Protein AF-R6ALV3-F1 (afdb_monomer_lite)

Structure (mmCIF, N/CA/C/O backbone):
data_AF-R6ALV3-F1
#
_entry.id   AF-R6ALV3-F1
#
loop_
_atom_site.group_PDB
_atom_site.id
_atom_site.type_symbol
_atom_site.label_atom_id
_atom_site.label_alt_id
_atom_site.label_comp_id
_atom_site.label_asym_id
_atom_site.label_entity_id
_atom_site.label_seq_id
_atom_site.pdbx_PDB_ins_code
_atom_site.Cartn_x
_atom_site.Cartn_y
_atom_site.Cartn_z
_atom_site.occupancy
_atom_site.B_iso_or_equiv
_atom_site.auth_seq_id
_atom_site.auth_comp_id
_atom_site.auth_asym_id
_atom_site.auth_atom_id
_atom_site.pdbx_PDB_model_num
ATOM 1 N N . MET A 1 1 ? -29.122 42.550 33.590 1.00 52.75 1 MET A N 1
ATOM 2 C CA . MET A 1 1 ? -29.422 41.132 33.269 1.00 52.75 1 MET A CA 1
ATOM 3 C C . MET A 1 1 ? -29.150 40.761 31.807 1.00 52.75 1 MET A C 1
ATOM 5 O O . MET A 1 1 ? -28.504 39.750 31.599 1.00 52.75 1 MET A O 1
ATOM 9 N N . LYS A 1 2 ? -29.544 41.560 30.796 1.00 50.97 2 LYS A N 1
ATOM 10 C CA . LYS A 1 2 ? -29.244 41.282 29.367 1.00 50.97 2 LYS A CA 1
ATOM 11 C C . LYS A 1 2 ? -27.739 41.147 29.032 1.00 50.97 2 LYS A C 1
ATOM 13 O O . LYS A 1 2 ? -27.374 40.293 28.238 1.00 50.97 2 LYS A O 1
ATOM 18 N N . ALA A 1 3 ? -26.874 41.952 29.659 1.00 53.25 3 ALA A N 1
ATOM 19 C CA . ALA A 1 3 ? -25.431 41.947 29.387 1.00 53.25 3 ALA A CA 1
ATOM 20 C C . ALA A 1 3 ? -24.706 40.672 29.870 1.00 53.25 3 ALA A C 1
ATOM 22 O O . ALA A 1 3 ? -23.777 40.223 29.213 1.00 53.25 3 ALA A O 1
ATOM 23 N N . LEU A 1 4 ? -25.172 40.044 30.961 1.00 53.09 4 LEU A N 1
ATOM 24 C CA . LEU A 1 4 ? -24.599 38.781 31.453 1.00 53.09 4 LEU A CA 1
ATOM 25 C C . LEU A 1 4 ? -24.869 37.610 30.494 1.00 53.09 4 LEU A C 1
ATOM 27 O O . LEU A 1 4 ? -24.026 36.731 30.348 1.00 53.09 4 LEU A O 1
ATOM 31 N N . TYR A 1 5 ? -26.022 37.614 29.817 1.00 54.56 5 TYR A N 1
ATOM 32 C CA . TYR A 1 5 ? -26.383 36.576 28.849 1.00 54.56 5 TYR A CA 1
ATOM 33 C C . TYR A 1 5 ? -25.560 36.666 27.557 1.00 54.56 5 TYR A C 1
ATOM 35 O O . TYR A 1 5 ? -25.189 35.633 27.007 1.00 54.56 5 TYR A O 1
ATOM 43 N N . LEU A 1 6 ? -25.210 37.878 27.101 1.00 54.06 6 LEU A N 1
ATOM 44 C CA . LEU A 1 6 ? -24.335 38.053 25.934 1.00 54.06 6 LEU A CA 1
ATOM 45 C C . LEU A 1 6 ? -22.909 37.541 26.193 1.00 54.06 6 LEU A C 1
ATOM 47 O O . LEU A 1 6 ? -22.307 36.938 25.307 1.00 54.06 6 LEU A O 1
ATOM 51 N N . SER A 1 7 ? -22.381 37.733 27.405 1.00 55.31 7 SER A N 1
ATOM 52 C CA . SER A 1 7 ? -21.045 37.248 27.775 1.00 55.31 7 SER A CA 1
ATOM 53 C C . SER A 1 7 ? -20.967 35.722 27.891 1.00 55.31 7 SER A C 1
ATOM 55 O O . SER A 1 7 ? -19.922 35.148 27.601 1.00 55.31 7 SER A O 1
ATOM 57 N N . PHE A 1 8 ? -22.064 35.053 28.262 1.00 54.91 8 PHE A N 1
ATOM 58 C CA . PHE A 1 8 ? -22.097 33.592 28.405 1.00 54.91 8 PHE A CA 1
ATOM 59 C C . PHE A 1 8 ? -22.161 32.861 27.052 1.00 54.91 8 PHE A C 1
ATOM 61 O O . PHE A 1 8 ? -21.552 31.807 26.882 1.00 54.91 8 PHE A O 1
ATOM 68 N N . ILE A 1 9 ? -22.845 33.444 26.061 1.00 57.78 9 ILE A N 1
ATOM 69 C CA . ILE A 1 9 ? -22.964 32.878 24.705 1.00 57.78 9 ILE A CA 1
ATOM 70 C C . ILE A 1 9 ? -21.624 32.950 23.950 1.00 57.78 9 ILE A C 1
ATOM 72 O O . ILE A 1 9 ? -21.292 32.032 23.205 1.00 57.78 9 ILE A O 1
ATOM 76 N N . CYS A 1 10 ? -20.817 33.986 24.200 1.00 55.19 10 CYS A N 1
ATOM 77 C CA . CYS A 1 10 ? -19.494 34.159 23.588 1.00 55.19 10 CYS A CA 1
ATOM 78 C C . CYS A 1 10 ? -18.465 33.107 24.059 1.00 55.19 10 CYS A C 1
ATOM 80 O O . CYS A 1 10 ? -17.535 32.766 23.332 1.00 55.19 10 CYS A O 1
ATOM 82 N N . LEU A 1 11 ? -18.641 32.552 25.265 1.00 56.25 11 LEU A N 1
ATOM 83 C CA . LEU A 1 11 ? -17.726 31.549 25.819 1.00 56.25 11 LEU A CA 1
ATOM 84 C C . LEU A 1 11 ? -17.972 30.135 25.254 1.00 56.25 11 LEU A C 1
ATOM 86 O O . LEU A 1 11 ? -17.052 29.323 25.205 1.00 56.25 11 LEU A O 1
ATOM 90 N N . LEU A 1 12 ? -19.195 29.839 24.799 1.00 56.06 12 LEU A N 1
ATOM 91 C CA . LEU A 1 12 ? -19.591 28.507 24.316 1.00 56.06 12 LEU A CA 1
ATOM 92 C C . LEU A 1 12 ? -19.110 28.200 22.889 1.00 56.06 12 LEU A C 1
ATOM 94 O O . LEU A 1 12 ? -19.008 27.033 22.520 1.00 56.06 12 LEU A O 1
ATOM 98 N N . THR A 1 13 ? -18.763 29.213 22.094 1.00 59.47 13 THR A N 1
ATOM 99 C CA . THR A 1 13 ? -18.274 29.035 20.714 1.00 59.47 13 THR A CA 1
ATOM 100 C C . THR A 1 13 ? -16.763 28.800 20.617 1.00 59.47 13 THR A C 1
ATOM 102 O O . THR A 1 13 ? -16.247 28.643 19.516 1.00 59.47 13 THR A O 1
ATOM 105 N N . LEU A 1 14 ? -16.040 28.776 21.744 1.00 55.56 14 LEU A N 1
ATOM 106 C CA . LEU A 1 14 ? -14.583 28.574 21.790 1.00 55.56 14 LEU A CA 1
ATOM 107 C C . LEU A 1 14 ? -14.153 27.100 21.814 1.00 55.56 14 LEU A C 1
ATOM 109 O O . LEU A 1 14 ? -12.960 26.818 21.716 1.00 55.56 14 LEU A O 1
ATOM 113 N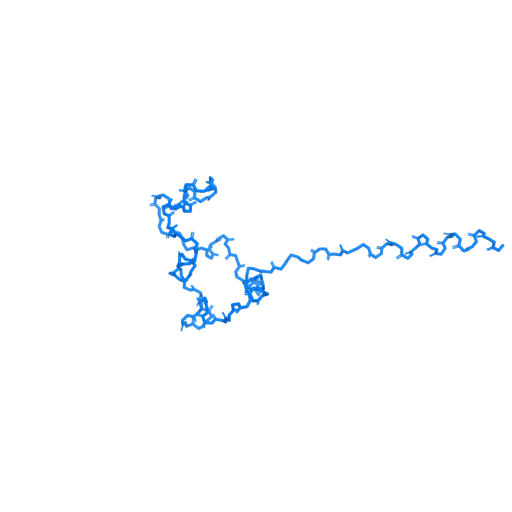 N . PHE A 1 15 ? -15.092 26.150 21.870 1.00 56.50 15 PHE A N 1
ATOM 114 C CA . PHE A 1 15 ? -14.811 24.738 21.582 1.00 56.50 15 PHE A CA 1
ATOM 115 C C . PHE A 1 15 ? -14.695 24.525 20.067 1.00 56.50 15 PHE A C 1
ATOM 117 O O . PHE A 1 15 ? -15.436 23.761 19.451 1.00 56.50 15 PHE A O 1
ATOM 124 N N . SER A 1 16 ? -13.766 25.257 19.455 1.00 59.06 16 SER A N 1
ATOM 125 C CA . SER A 1 16 ? -13.373 25.074 18.068 1.00 59.06 16 SER A CA 1
ATOM 126 C C . SER A 1 16 ? -12.849 23.654 17.896 1.00 59.06 16 SER A C 1
ATOM 128 O O . SER A 1 16 ? -11.925 23.213 18.578 1.00 59.06 16 SER A O 1
ATOM 130 N N . SER A 1 17 ? -13.485 22.945 16.973 1.00 60.62 17 SER A N 1
ATOM 131 C CA . SER A 1 17 ? -13.145 21.616 16.488 1.00 60.62 17 SER A CA 1
ATOM 132 C C . SER A 1 17 ? -11.640 21.451 16.272 1.00 60.62 17 SER A C 1
ATOM 134 O O . SER A 1 17 ? -11.078 22.015 15.330 1.00 60.62 17 SER A O 1
ATOM 136 N N . VAL A 1 18 ? -10.992 20.631 17.101 1.00 61.12 18 VAL A N 1
ATOM 137 C CA . VAL A 1 18 ? -9.698 20.051 16.743 1.00 61.12 18 VAL A CA 1
ATOM 138 C C . VAL A 1 18 ? -9.926 19.159 15.523 1.00 61.12 18 VAL A C 1
ATOM 140 O O . VAL A 1 18 ? -10.621 18.147 15.596 1.00 61.12 18 VAL A O 1
ATOM 143 N N . ALA A 1 19 ? -9.403 19.567 14.367 1.00 61.06 19 ALA A N 1
ATOM 144 C CA . ALA A 1 19 ? -9.426 18.735 13.174 1.00 61.06 19 ALA A CA 1
ATOM 145 C C . ALA A 1 19 ? -8.500 17.535 13.419 1.00 61.06 19 ALA A C 1
ATOM 147 O O . ALA A 1 19 ? -7.279 17.642 13.315 1.00 61.06 19 ALA A O 1
ATOM 148 N N . PHE A 1 20 ? -9.081 16.401 13.809 1.00 64.88 20 PHE A N 1
ATOM 149 C CA . PHE A 1 20 ? -8.351 15.147 13.934 1.00 64.88 20 PHE A CA 1
ATOM 150 C C . PHE A 1 20 ? -7.942 14.685 12.531 1.00 64.88 20 PHE A C 1
ATOM 152 O O . PHE A 1 20 ? -8.789 14.306 11.721 1.00 64.88 20 PHE A O 1
ATOM 159 N N . SER A 1 21 ? -6.646 14.751 12.222 1.00 68.50 21 SER A N 1
ATOM 160 C CA . SER A 1 21 ? -6.113 14.177 10.987 1.00 68.50 21 SER A CA 1
ATOM 161 C C . SER A 1 21 ? -6.103 12.656 11.127 1.00 68.50 21 SER A C 1
ATOM 163 O O . SER A 1 21 ? -5.268 12.095 11.836 1.00 68.50 21 SER A O 1
ATOM 165 N N . ALA A 1 22 ? -7.069 11.993 10.494 1.00 78.88 22 ALA A N 1
ATOM 166 C CA . ALA A 1 22 ? -7.154 10.540 10.497 1.00 78.88 22 ALA A CA 1
ATOM 167 C C . ALA A 1 22 ? -5.938 9.925 9.787 1.00 78.88 22 ALA A C 1
ATOM 169 O O . ALA A 1 22 ? -5.502 10.406 8.734 1.00 78.88 22 ALA A O 1
ATOM 170 N N . THR A 1 23 ? -5.400 8.838 10.343 1.00 91.00 23 THR A N 1
ATOM 171 C CA . THR A 1 23 ? -4.272 8.131 9.725 1.00 91.00 23 THR A CA 1
ATOM 172 C C . THR A 1 23 ? -4.674 7.493 8.399 1.00 91.00 23 THR A C 1
ATOM 174 O O . THR A 1 23 ? -5.857 7.304 8.105 1.00 91.00 23 THR A O 1
ATOM 177 N N . ILE A 1 24 ? -3.694 7.085 7.589 1.00 93.94 24 ILE A N 1
ATOM 178 C CA . ILE A 1 24 ? -3.982 6.405 6.320 1.00 93.94 24 ILE A CA 1
ATOM 179 C C . ILE A 1 24 ? -4.775 5.114 6.553 1.00 93.94 24 ILE A C 1
ATOM 181 O O . ILE A 1 24 ? -5.722 4.856 5.810 1.00 93.94 24 ILE A O 1
ATOM 185 N N . ALA A 1 25 ? -4.450 4.341 7.593 1.00 94.19 25 ALA A N 1
ATOM 186 C CA . ALA A 1 25 ? -5.207 3.143 7.944 1.00 94.19 25 ALA A CA 1
ATOM 187 C C . ALA A 1 25 ? -6.658 3.475 8.323 1.00 94.19 25 ALA A C 1
ATOM 189 O O . ALA A 1 25 ? -7.571 2.816 7.833 1.00 94.19 25 ALA A O 1
ATOM 190 N N . GLN A 1 26 ? -6.890 4.524 9.122 1.00 92.44 26 GLN A N 1
ATOM 191 C CA . GLN A 1 26 ? -8.248 4.960 9.467 1.00 92.44 26 GLN A CA 1
ATOM 192 C C . GLN A 1 26 ? -9.025 5.415 8.227 1.00 92.44 26 GLN A C 1
ATOM 194 O O . GLN A 1 26 ? -10.166 5.007 8.034 1.00 92.44 26 GLN A O 1
ATOM 199 N N . ASN A 1 27 ? -8.395 6.191 7.343 1.00 93.62 27 ASN A N 1
ATOM 200 C CA . ASN A 1 27 ? -9.019 6.647 6.100 1.00 93.62 27 ASN A CA 1
ATOM 201 C C . ASN A 1 27 ? -9.430 5.482 5.186 1.00 93.62 27 ASN A C 1
ATOM 203 O O . ASN A 1 27 ? -10.480 5.547 4.546 1.00 93.62 27 ASN A O 1
ATOM 207 N N . HIS A 1 28 ? -8.635 4.410 5.131 1.00 95.69 28 HIS A N 1
ATOM 208 C CA . HIS A 1 28 ? -8.990 3.208 4.372 1.00 95.69 28 HIS A CA 1
ATOM 209 C C . HIS A 1 28 ? -10.056 2.361 5.081 1.00 95.69 28 HIS A C 1
ATOM 211 O O . HIS A 1 28 ? -10.970 1.878 4.413 1.00 95.69 28 HIS A O 1
ATOM 217 N N . GLN A 1 29 ? -10.020 2.248 6.413 1.00 94.44 29 GLN A N 1
ATOM 218 C CA . GLN A 1 29 ? -11.073 1.563 7.176 1.00 94.44 29 GLN A CA 1
ATOM 219 C C . GLN A 1 29 ? -12.436 2.236 7.030 1.00 94.44 29 GLN A C 1
ATOM 221 O O . GLN A 1 29 ? -13.433 1.553 6.817 1.00 94.44 29 GLN A O 1
ATOM 226 N N . VAL A 1 30 ? -12.493 3.571 7.068 1.00 94.12 30 VAL A N 1
ATOM 227 C CA . VAL A 1 30 ? -13.742 4.325 6.847 1.00 94.12 30 VAL A CA 1
ATOM 228 C C . VAL A 1 30 ? -14.310 4.073 5.443 1.00 94.12 30 VAL A C 1
ATOM 230 O O . VAL A 1 30 ? -15.519 4.131 5.243 1.00 94.12 30 VAL A O 1
ATOM 233 N N . LYS A 1 31 ? -13.454 3.734 4.472 1.00 93.75 31 LYS A N 1
ATOM 234 C CA . LYS A 1 31 ? -13.850 3.321 3.116 1.00 93.75 31 LYS A CA 1
ATOM 235 C C . LYS A 1 31 ? -14.212 1.830 3.009 1.00 93.75 31 LYS A C 1
ATOM 237 O O . LYS A 1 31 ? -14.460 1.356 1.905 1.00 93.75 31 LYS A O 1
ATOM 242 N N . GLY A 1 32 ? -14.250 1.103 4.125 1.00 96.12 32 GLY A N 1
ATOM 243 C CA . GLY A 1 32 ? -14.630 -0.308 4.194 1.00 96.12 32 GLY A CA 1
ATOM 244 C C . GLY A 1 32 ? -13.483 -1.299 3.986 1.00 96.12 32 GLY A C 1
ATOM 245 O O . GLY A 1 32 ? -13.745 -2.490 3.841 1.00 96.12 32 GLY A O 1
ATOM 246 N N . LEU A 1 33 ? -12.225 -0.847 3.958 1.00 96.56 33 LEU A N 1
ATOM 247 C CA . LEU A 1 33 ? -11.081 -1.746 3.807 1.00 96.56 33 LEU A CA 1
ATOM 248 C C . LEU A 1 33 ? -10.706 -2.374 5.158 1.00 96.56 33 LEU A C 1
ATOM 250 O O . LEU A 1 33 ? -10.515 -1.669 6.149 1.00 96.56 33 LEU A O 1
ATOM 254 N N . ASN A 1 34 ? -10.578 -3.698 5.195 1.00 96.12 34 ASN A N 1
ATOM 255 C CA . ASN A 1 34 ? -10.113 -4.430 6.372 1.00 96.12 34 ASN A CA 1
ATOM 256 C C . ASN A 1 34 ? -8.575 -4.465 6.455 1.00 96.12 34 ASN A C 1
ATOM 258 O O . ASN A 1 34 ? -7.868 -3.988 5.564 1.00 96.12 34 ASN A O 1
ATOM 262 N N . CYS A 1 35 ? -8.050 -5.032 7.543 1.00 95.88 35 CYS A N 1
ATOM 263 C CA . CYS A 1 35 ? -6.611 -5.128 7.797 1.00 95.88 35 CYS A CA 1
AT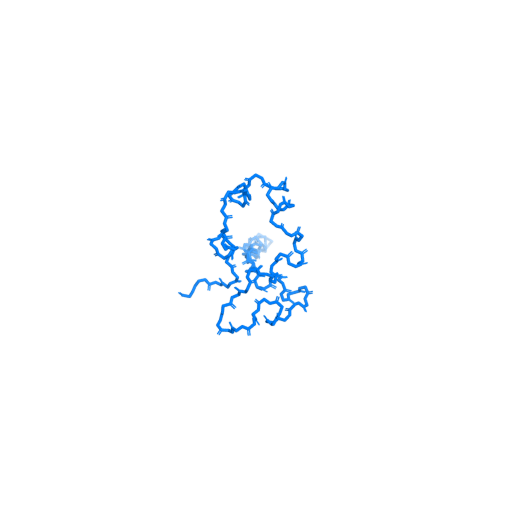OM 264 C C . CYS A 1 35 ? -5.881 -5.885 6.676 1.00 95.88 35 CYS A C 1
ATOM 266 O O . CYS A 1 35 ? -4.818 -5.460 6.224 1.00 95.88 35 CYS A O 1
ATOM 268 N N . GLU A 1 36 ? -6.486 -6.959 6.174 1.00 96.19 36 GLU A N 1
ATOM 269 C CA . GLU A 1 36 ? -5.961 -7.822 5.110 1.00 96.19 36 GLU A CA 1
ATOM 270 C C . GLU A 1 36 ? -5.870 -7.103 3.753 1.00 96.19 36 GLU A C 1
ATOM 272 O O . GLU A 1 36 ? -5.147 -7.536 2.849 1.00 96.19 36 GLU A O 1
ATOM 277 N N . GLY A 1 37 ? -6.567 -5.971 3.612 1.00 95.19 37 GLY A N 1
ATOM 278 C CA . GLY A 1 37 ? -6.429 -5.072 2.473 1.00 95.19 37 GLY A CA 1
ATOM 279 C C . GLY A 1 37 ? -5.030 -4.469 2.351 1.00 95.19 37 GLY A C 1
ATOM 280 O O . GLY A 1 37 ? -4.628 -4.119 1.245 1.00 95.19 37 GLY A O 1
ATOM 281 N N . CYS A 1 38 ? -4.273 -4.406 3.449 1.00 95.38 38 CYS A N 1
ATOM 282 C CA . CYS A 1 38 ? -2.896 -3.909 3.474 1.00 95.38 38 CYS A CA 1
ATOM 283 C C . CYS A 1 38 ? -1.892 -4.950 3.984 1.00 95.38 38 CYS A C 1
ATOM 285 O O . CYS A 1 38 ? -0.734 -4.908 3.579 1.00 95.38 38 CYS A O 1
ATOM 287 N N . HIS A 1 39 ? -2.311 -5.849 4.875 1.00 94.81 39 HIS A N 1
ATOM 288 C CA . HIS A 1 39 ? -1.429 -6.749 5.612 1.00 94.81 39 HIS A CA 1
ATOM 289 C C . HIS A 1 39 ? -1.628 -8.207 5.194 1.00 94.81 39 HIS A C 1
ATOM 291 O O . HIS A 1 39 ? -2.630 -8.826 5.547 1.00 94.81 39 HIS A O 1
ATOM 297 N N . THR A 1 40 ? -0.642 -8.794 4.517 1.00 94.88 40 THR A N 1
ATOM 298 C CA . THR A 1 40 ? -0.542 -10.258 4.375 1.00 94.88 40 THR A CA 1
ATOM 299 C C . THR A 1 40 ? 0.063 -10.879 5.634 1.00 94.88 40 THR A C 1
ATOM 301 O O . THR A 1 40 ? -0.267 -12.002 6.007 1.00 94.88 40 THR A O 1
ATOM 304 N N . THR A 1 41 ? 0.943 -10.153 6.329 1.00 94.00 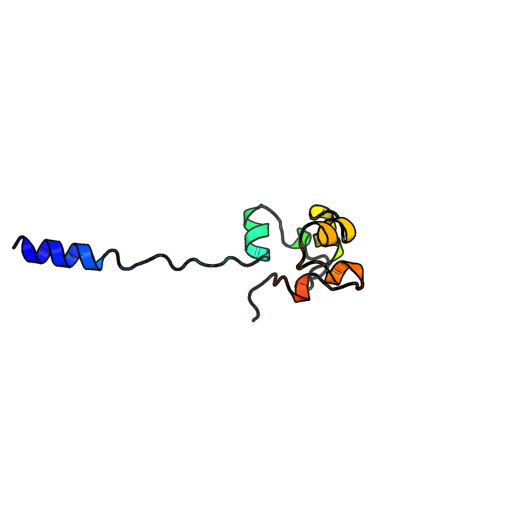41 THR A N 1
ATOM 305 C CA . THR A 1 41 ? 1.505 -10.562 7.621 1.00 94.00 41 THR A CA 1
ATOM 306 C C . THR A 1 41 ? 1.622 -9.354 8.540 1.00 94.00 41 THR A C 1
ATOM 308 O O . THR A 1 41 ? 2.391 -8.428 8.294 1.00 94.00 41 THR A O 1
ATOM 311 N N . MET A 1 42 ? 0.853 -9.365 9.628 1.00 92.06 42 MET A N 1
ATOM 312 C CA . MET A 1 42 ? 0.895 -8.299 10.628 1.00 92.06 42 MET A CA 1
ATOM 313 C C . MET A 1 42 ? 2.272 -8.241 11.317 1.00 92.06 42 MET A C 1
ATOM 315 O O . MET A 1 42 ? 2.852 -9.290 11.595 1.00 92.06 42 MET A O 1
ATOM 319 N N . PRO A 1 43 ? 2.793 -7.042 11.645 1.00 89.88 43 PRO A N 1
ATOM 320 C CA . PRO A 1 43 ? 2.182 -5.720 11.462 1.00 89.88 43 PRO A CA 1
ATOM 321 C C . PRO A 1 43 ? 2.597 -5.026 10.149 1.00 89.88 43 PRO A C 1
ATOM 323 O O . PRO A 1 43 ? 2.353 -3.831 9.988 1.00 89.88 43 PRO A O 1
ATOM 326 N N . MET A 1 44 ? 3.259 -5.728 9.225 1.00 88.88 44 MET A N 1
ATOM 327 C CA . MET A 1 44 ? 3.865 -5.110 8.043 1.00 88.88 44 MET A CA 1
ATOM 328 C C . MET A 1 44 ? 2.838 -4.934 6.930 1.00 88.88 44 MET A C 1
ATOM 330 O O . MET A 1 44 ? 2.066 -5.842 6.634 1.00 88.88 44 MET A O 1
ATOM 334 N N . ALA A 1 45 ? 2.783 -3.734 6.354 1.00 92.44 45 ALA A N 1
ATOM 335 C CA . ALA A 1 45 ? 1.938 -3.452 5.200 1.00 92.44 45 ALA A CA 1
ATOM 336 C C . ALA A 1 45 ? 2.692 -3.776 3.908 1.00 92.44 45 ALA A C 1
ATOM 338 O O . ALA A 1 45 ? 3.872 -3.443 3.769 1.00 92.44 45 ALA A O 1
ATOM 339 N N . ASP A 1 46 ? 1.992 -4.372 2.951 1.00 92.50 46 ASP A N 1
ATOM 340 C CA . ASP A 1 46 ? 2.577 -4.804 1.691 1.00 92.50 46 ASP A CA 1
ATOM 341 C C . ASP A 1 46 ? 2.486 -3.715 0.627 1.00 92.50 46 ASP A C 1
ATOM 343 O O . ASP A 1 46 ? 1.404 -3.252 0.257 1.00 92.50 46 ASP A O 1
ATOM 347 N N . TYR A 1 47 ? 3.635 -3.368 0.051 1.00 91.75 47 TYR A N 1
ATOM 348 C CA . TYR A 1 47 ? 3.725 -2.409 -1.051 1.00 91.75 47 TYR A CA 1
ATOM 349 C C . TYR A 1 47 ? 2.808 -2.772 -2.232 1.00 91.75 47 TYR A C 1
ATOM 351 O O . TYR A 1 47 ? 2.133 -1.909 -2.798 1.00 91.75 47 TYR A O 1
ATOM 359 N N . SER A 1 48 ? 2.749 -4.060 -2.583 1.00 92.06 48 SER A N 1
ATOM 360 C CA . SER A 1 48 ? 1.949 -4.564 -3.704 1.00 92.06 48 SER A CA 1
ATOM 361 C C . SER A 1 48 ? 0.453 -4.292 -3.528 1.00 92.06 48 SER A C 1
ATOM 363 O 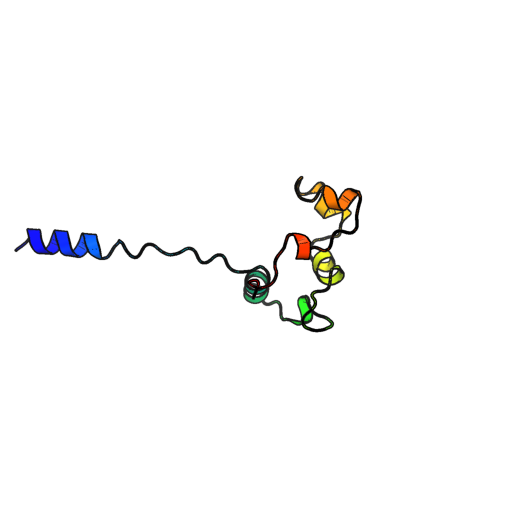O . SER A 1 48 ? -0.239 -4.000 -4.504 1.00 92.06 48 SER A O 1
ATOM 365 N N . LYS A 1 49 ? -0.049 -4.309 -2.288 1.00 94.81 49 LYS A N 1
ATOM 366 C CA . LYS A 1 49 ? -1.450 -4.003 -1.972 1.00 94.81 49 LYS A CA 1
ATOM 367 C C . LYS A 1 49 ? -1.771 -2.527 -2.190 1.00 94.81 49 LYS A C 1
ATOM 369 O O . LYS A 1 49 ? -2.846 -2.207 -2.692 1.00 94.81 49 LYS A O 1
ATOM 374 N N . CYS A 1 50 ? -0.826 -1.629 -1.902 1.00 94.69 50 CYS A N 1
ATOM 375 C CA . CYS A 1 50 ? -0.989 -0.201 -2.171 1.00 94.69 50 CYS A CA 1
ATOM 376 C C . CYS A 1 50 ? -1.159 0.053 -3.677 1.00 94.69 50 CYS A C 1
ATOM 378 O O . CYS A 1 50 ? -2.118 0.693 -4.115 1.00 94.69 50 CYS A O 1
ATOM 380 N N . ILE A 1 51 ? -0.250 -0.479 -4.495 1.00 93.44 51 ILE A N 1
ATOM 381 C CA . ILE A 1 51 ? -0.263 -0.210 -5.938 1.00 93.44 51 ILE A CA 1
ATOM 382 C C . ILE A 1 51 ? -1.392 -0.925 -6.689 1.00 93.44 51 ILE A C 1
ATOM 384 O O . ILE A 1 51 ? -1.770 -0.447 -7.759 1.00 93.44 51 ILE A O 1
ATOM 388 N N . ALA A 1 52 ? -1.964 -1.998 -6.128 1.00 94.25 52 ALA A N 1
ATOM 389 C CA . ALA A 1 52 ? -3.099 -2.714 -6.715 1.00 94.25 52 ALA A CA 1
ATOM 390 C C . ALA A 1 52 ? -4.323 -1.805 -6.929 1.00 94.25 52 ALA A C 1
ATOM 392 O O . ALA A 1 52 ? -4.997 -1.914 -7.950 1.00 94.25 52 ALA A O 1
ATOM 393 N N . CYS A 1 53 ? -4.570 -0.867 -6.009 1.00 95.25 53 CYS A N 1
ATOM 394 C CA . CYS A 1 53 ? -5.651 0.118 -6.134 1.00 95.25 53 CYS A CA 1
ATOM 395 C C . CYS A 1 53 ? -5.168 1.459 -6.706 1.00 95.25 53 CYS A C 1
ATOM 397 O O . CYS A 1 53 ? -5.904 2.134 -7.423 1.00 95.25 53 CYS A O 1
ATOM 399 N N . HIS A 1 54 ? -3.931 1.863 -6.403 1.00 93.12 54 HIS A N 1
ATOM 400 C CA . HIS A 1 54 ? -3.408 3.178 -6.785 1.00 93.12 54 HIS A CA 1
ATOM 401 C C . HIS A 1 54 ? -2.798 3.240 -8.199 1.00 93.12 54 HIS A C 1
ATOM 403 O O . HIS A 1 54 ? -2.438 4.321 -8.667 1.00 93.12 54 HIS A O 1
ATOM 409 N N . GLY A 1 55 ? -2.752 2.112 -8.915 1.00 90.50 55 GL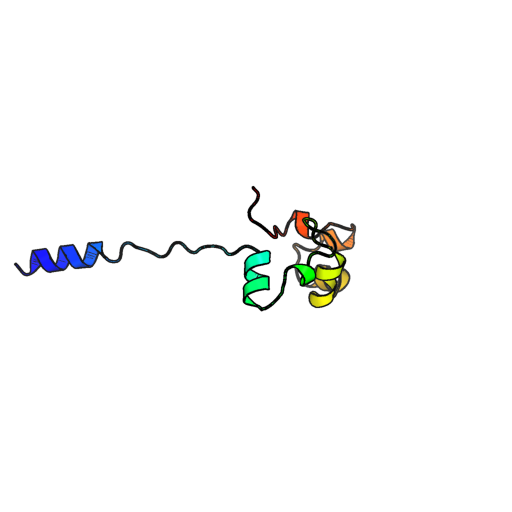Y A N 1
ATOM 410 C CA . GLY A 1 55 ? -2.493 2.075 -10.355 1.00 90.50 55 GLY A CA 1
ATOM 411 C C . GLY A 1 55 ? -1.019 2.016 -10.752 1.00 90.50 55 GLY A C 1
ATOM 412 O O . GLY A 1 55 ? -0.683 2.444 -11.854 1.00 90.50 55 GLY A O 1
ATOM 413 N N . GLY A 1 56 ? -0.159 1.476 -9.887 1.00 90.88 56 GLY A N 1
ATOM 414 C CA . GLY A 1 56 ? 1.247 1.230 -10.214 1.00 90.88 56 GLY A CA 1
ATOM 415 C C . GLY A 1 56 ? 2.172 2.440 -10.072 1.00 90.88 56 GLY A C 1
ATOM 416 O O . GLY A 1 56 ? 1.757 3.590 -9.912 1.00 90.88 56 GLY A O 1
ATOM 417 N N . LYS A 1 57 ? 3.470 2.149 -10.121 1.00 89.06 57 LYS A N 1
ATOM 418 C CA . LYS A 1 57 ? 4.565 3.083 -9.845 1.00 89.06 57 LYS A CA 1
ATOM 419 C C . LYS A 1 57 ? 4.666 4.177 -10.909 1.00 89.06 57 LYS A C 1
ATOM 421 O O . LYS A 1 57 ? 4.778 5.353 -10.573 1.00 89.06 57 LYS A O 1
ATOM 426 N N . GLU A 1 58 ? 4.548 3.805 -12.179 1.00 88.88 58 GLU A N 1
ATOM 427 C CA . GLU A 1 58 ? 4.697 4.693 -13.336 1.00 88.88 58 GLU A CA 1
ATOM 428 C C . GLU A 1 58 ? 3.594 5.752 -13.358 1.00 88.88 58 GLU A C 1
ATOM 430 O O . GLU A 1 58 ? 3.865 6.947 -13.506 1.00 88.88 58 GLU A O 1
ATOM 435 N N . ARG A 1 59 ? 2.346 5.325 -13.134 1.00 91.62 59 ARG A N 1
ATOM 436 C CA . ARG A 1 59 ? 1.196 6.229 -13.049 1.00 91.62 59 ARG A CA 1
ATOM 437 C C . ARG A 1 59 ? 1.347 7.199 -11.881 1.00 91.62 59 ARG A C 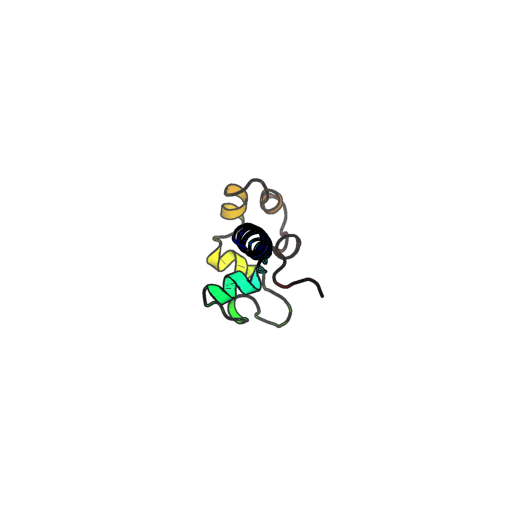1
ATOM 439 O O . ARG A 1 59 ? 1.129 8.396 -12.055 1.00 91.62 59 ARG A O 1
ATOM 446 N N . LEU A 1 60 ? 1.731 6.698 -10.706 1.00 92.69 60 LEU A N 1
ATOM 447 C CA . LEU A 1 60 ? 1.904 7.522 -9.509 1.00 92.69 60 LEU A CA 1
ATOM 448 C C . LEU A 1 60 ? 3.045 8.532 -9.662 1.00 92.69 60 LEU A C 1
ATOM 450 O O . LEU A 1 60 ? 2.891 9.686 -9.261 1.00 92.69 60 LEU A O 1
ATOM 454 N N . ALA A 1 61 ? 4.154 8.133 -10.287 1.00 92.62 61 ALA A N 1
ATOM 455 C CA . ALA A 1 61 ? 5.294 9.002 -10.569 1.00 92.62 61 ALA A CA 1
ATOM 456 C C . ALA A 1 61 ? 4.968 10.137 -11.558 1.00 92.62 61 ALA A C 1
ATOM 458 O O . ALA A 1 61 ? 5.645 11.169 -11.560 1.00 92.62 61 ALA A O 1
ATOM 459 N N . ALA A 1 62 ? 3.953 9.947 -12.407 1.00 91.38 62 ALA A N 1
ATOM 460 C CA . ALA A 1 62 ? 3.445 10.966 -13.322 1.00 91.38 62 ALA A CA 1
ATOM 461 C C . ALA A 1 62 ? 2.332 11.832 -12.703 1.00 91.38 62 ALA A C 1
ATOM 463 O O . ALA A 1 62 ? 2.131 12.961 -13.143 1.00 91.38 62 ALA A O 1
ATOM 464 N N . SER A 1 63 ? 1.615 11.334 -11.687 1.00 91.75 63 SER A N 1
ATOM 465 C CA . SER A 1 63 ? 0.439 12.018 -11.134 1.00 91.75 63 SER A CA 1
ATOM 466 C C . SER A 1 63 ? 0.765 13.135 -10.143 1.00 91.75 63 SER A C 1
ATOM 468 O O . SER A 1 63 ? -0.054 14.026 -9.945 1.00 91.75 63 SER A O 1
ATOM 470 N N . ASN A 1 64 ? 1.913 13.068 -9.462 1.00 89.69 64 ASN A N 1
ATOM 471 C CA . ASN A 1 64 ? 2.313 14.054 -8.458 1.00 89.69 64 ASN A CA 1
ATOM 472 C C . ASN A 1 64 ? 3.848 14.214 -8.450 1.00 89.69 64 ASN A C 1
ATOM 474 O O . ASN A 1 64 ? 4.547 13.207 -8.317 1.00 89.69 64 ASN A O 1
ATOM 478 N N . PRO A 1 65 ? 4.398 15.444 -8.528 1.00 91.12 65 PRO A N 1
ATOM 479 C CA . PRO A 1 65 ? 5.841 15.688 -8.424 1.00 91.12 65 PRO A CA 1
ATOM 480 C C . PRO A 1 65 ? 6.508 15.081 -7.178 1.00 91.12 65 PRO A C 1
ATOM 482 O O . PRO A 1 65 ? 7.672 14.682 -7.240 1.00 91.12 65 PRO A O 1
ATOM 485 N N . GLN A 1 66 ? 5.781 14.953 -6.064 1.00 90.81 66 GLN A N 1
ATOM 486 C CA . GLN A 1 66 ? 6.276 14.336 -4.824 1.00 90.81 66 GLN A CA 1
ATOM 487 C C . GLN A 1 66 ? 6.548 12.832 -4.973 1.00 90.81 66 GLN A C 1
ATOM 489 O O . GLN A 1 66 ? 7.365 12.278 -4.245 1.00 90.81 66 GLN A O 1
ATOM 494 N N . HIS A 1 67 ? 5.929 12.170 -5.952 1.00 93.62 67 HIS A N 1
ATOM 495 C CA . HIS A 1 67 ? 6.208 10.774 -6.287 1.00 93.62 67 HIS A CA 1
ATOM 496 C C . HIS A 1 67 ? 7.365 10.609 -7.282 1.00 93.62 67 HIS A C 1
ATOM 498 O O . HIS A 1 67 ? 7.620 9.500 -7.740 1.00 93.62 67 HIS A O 1
ATOM 504 N N . SER A 1 68 ? 8.095 11.670 -7.635 1.00 89.94 68 SER A N 1
ATOM 505 C CA . SER A 1 68 ? 9.225 11.581 -8.575 1.00 89.94 68 SER A CA 1
ATOM 506 C C . SER A 1 68 ? 10.313 10.589 -8.145 1.00 89.94 68 SER A C 1
ATOM 508 O O . SER A 1 68 ? 10.938 9.981 -9.013 1.00 89.94 68 SER A O 1
ATOM 510 N N . ALA A 1 69 ? 10.482 10.342 -6.840 1.00 87.12 69 ALA A N 1
ATOM 511 C CA . ALA A 1 69 ? 11.381 9.311 -6.308 1.00 87.12 69 ALA A CA 1
ATOM 512 C C . ALA A 1 69 ? 11.035 7.891 -6.801 1.00 87.12 69 ALA A C 1
ATOM 514 O O . ALA A 1 69 ? 11.913 7.042 -6.953 1.00 87.12 69 ALA A O 1
ATOM 515 N N . LEU A 1 70 ? 9.764 7.649 -7.137 1.00 89.12 70 LEU A N 1
ATOM 516 C CA . LEU A 1 70 ? 9.316 6.406 -7.750 1.00 89.12 70 LEU A CA 1
ATOM 517 C C . LEU A 1 70 ? 9.782 6.261 -9.206 1.00 89.12 70 LEU A C 1
ATOM 519 O O . LEU A 1 70 ? 9.541 5.227 -9.796 1.00 89.12 70 LEU A O 1
ATOM 523 N N . LYS A 1 71 ? 10.445 7.232 -9.840 1.00 87.12 71 LYS A N 1
ATOM 524 C CA . LYS A 1 71 ? 10.999 7.020 -11.194 1.00 87.12 71 LYS A CA 1
ATOM 525 C C . LYS A 1 71 ? 12.294 6.216 -11.174 1.00 87.12 71 LYS A C 1
ATOM 527 O O . LYS A 1 71 ? 12.602 5.530 -12.140 1.00 87.12 71 LYS A O 1
ATOM 532 N N . THR A 1 72 ? 13.056 6.325 -10.091 1.00 83.69 72 THR A N 1
ATOM 533 C CA . THR A 1 72 ? 14.452 5.874 -10.046 1.00 83.69 72 THR A CA 1
ATOM 534 C C . THR A 1 72 ? 14.706 4.788 -9.009 1.00 83.69 72 THR A C 1
ATOM 536 O O . THR A 1 72 ? 15.691 4.069 -9.131 1.00 83.69 72 THR A O 1
ATOM 539 N N . ALA A 1 73 ? 13.827 4.630 -8.017 1.00 81.00 73 ALA A N 1
ATOM 540 C CA . ALA A 1 73 ? 14.006 3.664 -6.939 1.00 81.00 73 ALA A CA 1
ATOM 541 C C . ALA A 1 73 ? 12.697 2.958 -6.563 1.00 81.00 73 ALA A C 1
ATOM 543 O O . ALA A 1 73 ? 11.594 3.432 -6.849 1.00 81.00 73 ALA A O 1
ATOM 544 N N . GLU A 1 74 ? 12.816 1.795 -5.927 1.00 83.81 74 GLU A N 1
ATOM 545 C CA . GLU A 1 74 ? 11.713 1.143 -5.219 1.00 83.81 74 GLU A CA 1
ATOM 546 C C . GLU A 1 74 ? 11.653 1.685 -3.792 1.00 83.81 74 GLU A C 1
ATOM 548 O O . GLU A 1 74 ? 12.252 1.144 -2.868 1.00 83.81 74 GLU A O 1
ATOM 553 N N . VAL A 1 75 ? 10.968 2.818 -3.629 1.00 87.81 75 VAL A N 1
ATOM 554 C CA . VAL A 1 75 ? 10.749 3.429 -2.315 1.00 87.81 75 VAL A CA 1
ATOM 555 C C . VAL A 1 75 ? 9.460 2.855 -1.720 1.00 87.81 75 VAL A C 1
ATOM 557 O O . VAL A 1 75 ? 8.395 3.039 -2.322 1.00 87.81 75 VAL A O 1
ATOM 560 N N . PRO A 1 76 ? 9.507 2.181 -0.553 1.00 88.50 76 PRO A N 1
ATOM 561 C CA . PRO A 1 76 ? 8.299 1.708 0.109 1.00 88.50 76 PRO A CA 1
ATOM 562 C C . PRO A 1 76 ? 7.366 2.874 0.435 1.00 88.50 76 PRO A C 1
ATOM 564 O O . PRO A 1 76 ? 7.805 3.904 0.950 1.00 88.50 76 PRO A O 1
ATOM 567 N N . CYS A 1 77 ? 6.062 2.706 0.197 1.00 91.19 77 CYS A N 1
ATOM 568 C CA . CYS A 1 77 ? 5.069 3.751 0.458 1.00 91.19 77 CYS A CA 1
ATOM 569 C C . CYS A 1 77 ? 5.142 4.254 1.908 1.00 91.19 77 CYS A C 1
ATOM 571 O O . CYS A 1 77 ? 5.027 5.452 2.149 1.00 91.19 77 CYS A O 1
ATOM 573 N N . SER A 1 78 ? 5.405 3.349 2.855 1.00 88.00 78 SER A N 1
ATOM 574 C CA . SER A 1 78 ? 5.495 3.612 4.296 1.00 88.00 78 SER A CA 1
ATOM 575 C C . SER A 1 78 ? 6.617 4.566 4.715 1.00 88.00 78 SER A C 1
ATOM 577 O O . SER A 1 78 ? 6.562 5.100 5.825 1.00 88.00 78 SER A O 1
ATOM 579 N N . VAL A 1 79 ? 7.602 4.826 3.845 1.00 89.06 79 VAL A N 1
ATOM 580 C CA . VAL A 1 79 ? 8.651 5.827 4.100 1.00 89.06 79 VAL A CA 1
ATOM 581 C C . VAL A 1 79 ? 8.034 7.217 4.280 1.00 89.06 79 VAL A C 1
ATOM 583 O O . VAL A 1 79 ? 8.431 7.946 5.185 1.00 89.06 79 VAL A O 1
ATOM 586 N N . CYS A 1 80 ? 7.021 7.559 3.478 1.00 90.19 80 CYS A N 1
ATOM 587 C CA . CYS A 1 80 ? 6.321 8.846 3.559 1.00 90.19 80 CYS A CA 1
ATOM 588 C C . CYS A 1 80 ? 4.880 8.706 4.077 1.00 90.19 80 CYS A C 1
ATOM 590 O O . CYS A 1 80 ? 4.385 9.567 4.800 1.00 90.19 80 CYS A O 1
ATOM 592 N N . HIS A 1 81 ? 4.198 7.617 3.728 1.00 91.19 81 HIS A N 1
ATOM 593 C CA . HIS A 1 81 ? 2.795 7.372 4.046 1.00 91.19 81 HIS A CA 1
ATOM 594 C C . HIS A 1 81 ? 2.651 6.514 5.304 1.00 91.19 81 HIS A C 1
ATOM 596 O O . HIS A 1 81 ? 2.663 5.284 5.248 1.00 91.19 81 HIS A O 1
ATOM 602 N N . LYS A 1 82 ? 2.470 7.162 6.457 1.00 89.94 82 LYS A N 1
ATOM 603 C CA . LYS A 1 82 ? 2.299 6.469 7.739 1.00 89.94 82 LYS A CA 1
ATOM 604 C C . LYS A 1 82 ? 0.886 5.896 7.874 1.00 89.94 82 LYS A C 1
ATOM 606 O O . LYS A 1 82 ? -0.105 6.626 7.932 1.00 89.94 82 LYS A O 1
ATOM 611 N N . GLY A 1 83 ? 0.806 4.563 7.898 1.00 90.88 83 GLY A N 1
ATOM 612 C CA . GLY A 1 83 ? -0.443 3.812 8.053 1.00 90.88 83 GLY A CA 1
ATOM 613 C C . GLY A 1 83 ? -1.107 4.064 9.406 1.00 90.88 83 GLY A C 1
ATOM 614 O O . GLY A 1 83 ? -2.266 4.474 9.476 1.00 90.88 83 GLY A O 1
ATOM 615 N N . HIS A 1 84 ? -0.346 3.869 10.476 1.00 91.94 84 HIS A N 1
ATOM 616 C CA . HIS A 1 84 ? -0.775 4.058 11.859 1.00 91.94 84 HIS A CA 1
ATOM 617 C C . HIS A 1 84 ? -0.015 5.229 12.493 1.00 91.94 84 HIS A C 1
ATOM 619 O O . HIS A 1 84 ? 1.012 5.652 11.962 1.00 91.94 84 HIS A O 1
ATOM 625 N N . ILE A 1 85 ? -0.525 5.755 13.613 1.00 82.56 85 ILE A N 1
ATOM 626 C CA . ILE A 1 85 ? 0.220 6.720 14.431 1.00 82.56 85 ILE A CA 1
ATOM 627 C C . ILE A 1 85 ? 1.481 6.002 14.919 1.00 82.56 85 ILE A C 1
ATOM 629 O O . ILE A 1 85 ? 1.386 4.876 15.412 1.00 82.56 85 ILE A O 1
ATOM 633 N N . GLU A 1 86 ? 2.645 6.620 14.712 1.00 64.44 86 GLU A N 1
ATOM 634 C CA . GLU A 1 86 ? 3.911 6.111 15.239 1.00 64.44 86 GLU A CA 1
ATOM 635 C C . GLU A 1 86 ? 3.765 5.950 16.755 1.00 64.44 86 GLU A C 1
ATOM 637 O O . GLU A 1 86 ? 3.260 6.850 17.429 1.00 64.44 86 GLU A O 1
ATOM 642 N N . ARG A 1 87 ? 4.085 4.758 17.257 1.00 52.69 87 ARG A N 1
ATOM 643 C CA . ARG A 1 87 ? 3.921 4.416 18.669 1.00 52.69 87 ARG A CA 1
ATOM 644 C C . ARG A 1 87 ? 5.130 4.855 19.476 1.00 52.69 87 ARG A C 1
ATOM 646 O O . ARG A 1 87 ? 6.250 4.699 18.943 1.00 52.69 87 ARG A O 1
#

Foldseek 3Di:
DVVVVVVVVVVVVPPPDPPPPDAQQRVVVVVVDDCVLFDPDPPDGDQVSVCVPVPDLVVQCVPDVVSVVSVPDDDRPCVPRPRDDDD

Sequence (87 aa):
MKALYLSFICLLTLFSSVAFSATIAQNHQVKGLNCEGCHTTMPMADYSKCIACHGGKERLAASNPQHSALKTAEVPCSVCHKGHIER

Radius of gyration: 21.21 Å; chains: 1; bounding box: 44×52×47 Å

pLDDT: mean 82.39, std 15.53, range [50.97, 96.56]

Secondary structure (DSSP, 8-state):
-HHHHHHHHHHHTT---------HHHHHHHTT--GGGT-SBTTBPPHHHHHHHHTHHHHHHHH-GGGGGGGTS---GGGT--SS---